Protein AF-A0A836BU79-F1 (afdb_monomer_lite)

Foldseek 3Di:
DPPVVVVVVVVVVVVVVVVVVLLVVLVVVLVVLLVVVVVLVVVLVVLVVVLVVVCVVPVVCSVVSVVVSVVVNVVSVVVNVVSVVVSCVSNPD

Organism: NCBI:txid47281

Sequence (93 aa):
MSLHKQAVLSNSVVQERAMSVLAASKMVGAGCATIALAGVGAGLGVMFGSLINGAARNPNIAKQLVGYALLGFALTESIALFSLLVVFLILFA

Structure (mmCIF, N/CA/C/O backbone):
data_AF-A0A836BU79-F1
#
_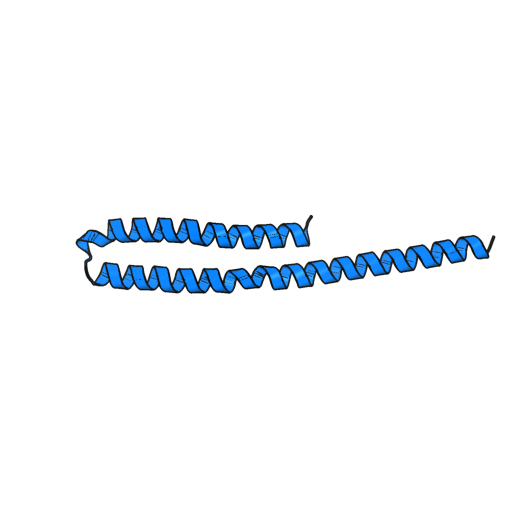entry.id   AF-A0A836BU79-F1
#
loop_
_atom_site.group_PDB
_atom_site.id
_atom_site.type_symbol
_atom_site.label_atom_id
_atom_site.label_alt_id
_atom_site.label_comp_id
_atom_site.label_asym_id
_atom_site.label_entity_id
_atom_site.label_seq_id
_atom_site.pdbx_PDB_ins_code
_atom_site.Cartn_x
_atom_site.Cartn_y
_atom_site.Cartn_z
_atom_site.occupancy
_atom_site.B_iso_or_equiv
_atom_site.auth_seq_id
_atom_site.auth_comp_id
_atom_site.auth_asym_id
_atom_site.auth_atom_id
_atom_site.pdbx_PDB_model_num
ATOM 1 N N . MET A 1 1 ? 30.344 -4.744 -50.915 1.00 57.09 1 MET A N 1
ATOM 2 C CA . MET A 1 1 ? 29.130 -4.897 -50.070 1.00 57.09 1 MET A CA 1
ATOM 3 C C . MET A 1 1 ? 29.424 -4.999 -48.555 1.00 57.09 1 MET A C 1
ATOM 5 O O . MET A 1 1 ? 28.506 -5.248 -47.787 1.00 57.09 1 MET A O 1
ATOM 9 N N . SER A 1 2 ? 30.667 -4.780 -48.092 1.00 65.12 2 SER A N 1
ATOM 10 C CA . SER A 1 2 ? 31.097 -5.099 -46.714 1.00 65.12 2 SER A CA 1
ATOM 11 C C . SER A 1 2 ? 30.849 -3.982 -45.680 1.00 65.12 2 SER A C 1
ATOM 13 O O . SER A 1 2 ? 30.386 -4.280 -44.586 1.00 65.12 2 SER A O 1
ATOM 15 N N . LEU A 1 3 ? 31.037 -2.701 -46.023 1.00 65.94 3 LEU A N 1
ATOM 16 C CA . LEU A 1 3 ? 30.954 -1.620 -45.023 1.00 65.94 3 LEU A CA 1
ATOM 17 C C . LEU A 1 3 ? 29.519 -1.232 -44.629 1.00 65.94 3 LEU A C 1
ATOM 19 O O . LEU A 1 3 ? 29.252 -0.954 -43.464 1.00 65.94 3 LEU A O 1
ATOM 23 N N . HIS A 1 4 ? 28.567 -1.279 -45.567 1.00 70.44 4 HIS A N 1
ATOM 24 C CA . HIS A 1 4 ? 27.169 -0.933 -45.278 1.00 70.44 4 HIS A CA 1
ATOM 25 C C . HIS A 1 4 ? 26.480 -1.984 -44.388 1.00 70.44 4 HIS A C 1
ATOM 27 O O . HIS A 1 4 ? 25.758 -1.630 -43.461 1.00 70.44 4 HIS A O 1
ATOM 33 N N . LYS A 1 5 ? 26.779 -3.281 -44.582 1.00 71.69 5 LYS A N 1
ATOM 34 C CA . LYS A 1 5 ? 26.294 -4.351 -43.690 1.00 71.69 5 LYS A CA 1
ATOM 35 C C . LYS A 1 5 ? 26.877 -4.241 -42.279 1.00 71.69 5 LYS A C 1
ATOM 37 O O . LYS A 1 5 ? 26.170 -4.522 -41.319 1.00 71.69 5 LYS A O 1
ATOM 42 N N . GLN A 1 6 ? 28.131 -3.811 -42.146 1.00 68.00 6 GLN A N 1
ATOM 43 C CA . GLN A 1 6 ? 28.800 -3.698 -40.848 1.00 68.00 6 GLN A CA 1
ATOM 44 C C . GLN A 1 6 ? 28.284 -2.512 -40.019 1.00 68.00 6 GLN A C 1
ATOM 46 O O . GLN A 1 6 ? 28.110 -2.643 -38.810 1.00 68.00 6 GLN A O 1
ATOM 51 N N . ALA A 1 7 ? 27.945 -1.393 -40.669 1.00 69.69 7 ALA A N 1
ATOM 52 C CA . ALA A 1 7 ? 27.275 -0.265 -40.020 1.00 69.69 7 ALA A CA 1
ATOM 53 C C . ALA A 1 7 ? 25.851 -0.622 -39.548 1.00 69.69 7 ALA A C 1
ATOM 55 O O . ALA A 1 7 ? 25.470 -0.280 -38.430 1.00 69.69 7 ALA A O 1
ATOM 56 N N . VAL A 1 8 ? 25.086 -1.364 -40.359 1.00 74.69 8 VAL A N 1
ATOM 57 C CA . VAL A 1 8 ? 23.744 -1.841 -39.979 1.00 74.69 8 VAL A CA 1
ATOM 58 C C . VAL A 1 8 ? 23.815 -2.847 -38.824 1.00 74.69 8 VAL A C 1
ATOM 60 O O . VAL A 1 8 ? 23.042 -2.722 -37.878 1.00 74.69 8 VAL A O 1
ATOM 63 N N . LEU A 1 9 ? 24.779 -3.778 -38.848 1.00 69.88 9 LEU A N 1
ATOM 64 C CA . LEU A 1 9 ? 25.015 -4.736 -37.758 1.00 69.88 9 LEU A CA 1
ATOM 65 C C . LEU A 1 9 ? 25.396 -4.042 -36.443 1.00 69.88 9 LEU A C 1
ATOM 67 O O . LEU A 1 9 ? 24.869 -4.387 -35.387 1.00 69.88 9 LEU A O 1
ATOM 71 N N . SER A 1 10 ? 26.267 -3.032 -36.508 1.00 74.12 10 SER A N 1
ATOM 72 C CA . SER A 1 10 ? 26.619 -2.204 -35.347 1.00 74.12 10 SER A CA 1
ATOM 73 C C . SER A 1 10 ? 25.378 -1.537 -34.743 1.00 74.12 10 SER A C 1
ATOM 75 O O . SER A 1 10 ? 25.128 -1.657 -33.544 1.00 74.12 10 SER A O 1
ATOM 77 N N . ASN A 1 11 ? 24.539 -0.919 -35.582 1.00 76.69 11 ASN A N 1
ATOM 78 C CA . ASN A 1 11 ? 23.333 -0.238 -35.118 1.00 76.69 11 ASN A CA 1
ATOM 79 C C . ASN A 1 11 ? 22.291 -1.213 -34.535 1.00 76.69 11 ASN A C 1
ATOM 81 O O . ASN A 1 11 ? 21.652 -0.901 -33.532 1.00 76.69 11 ASN A O 1
ATOM 85 N N . SER A 1 12 ? 22.156 -2.420 -35.099 1.00 73.56 12 SER A N 1
ATOM 86 C CA . SER A 1 12 ? 21.261 -3.446 -34.545 1.00 73.56 12 SER A CA 1
ATOM 87 C C . SER A 1 12 ? 21.707 -3.952 -33.170 1.00 73.56 12 SER A C 1
ATOM 89 O O . SER A 1 12 ? 20.863 -4.136 -32.298 1.00 73.56 12 SER A O 1
ATOM 91 N N . VAL A 1 13 ? 23.016 -4.103 -32.933 1.00 78.38 13 VAL A N 1
ATOM 92 C CA . VAL A 1 13 ? 23.542 -4.535 -31.622 1.00 78.38 13 VAL A CA 1
ATOM 93 C C . VAL A 1 13 ? 23.367 -3.437 -30.568 1.00 78.38 13 VAL A C 1
ATOM 95 O O . VAL A 1 13 ? 23.060 -3.727 -29.411 1.00 78.38 13 VAL A O 1
ATOM 98 N N . VAL A 1 14 ? 23.529 -2.165 -30.946 1.00 79.25 14 VAL A N 1
ATOM 99 C CA . VAL A 1 14 ? 23.265 -1.031 -30.043 1.00 79.25 14 VAL A CA 1
ATOM 100 C C . VAL A 1 14 ? 21.779 -0.962 -29.672 1.00 79.25 14 VAL A C 1
ATOM 102 O O . VAL A 1 14 ? 21.458 -0.773 -28.499 1.00 79.25 14 VAL A O 1
ATOM 105 N N . GLN A 1 15 ? 20.879 -1.196 -30.631 1.00 77.38 15 GLN A N 1
ATOM 106 C CA . GLN A 1 15 ? 19.435 -1.215 -30.384 1.00 77.38 15 GLN A CA 1
ATOM 107 C C . GLN A 1 15 ? 19.009 -2.378 -29.472 1.00 77.38 15 GLN A C 1
ATOM 109 O O . GLN A 1 15 ? 18.189 -2.195 -28.574 1.00 77.38 15 GLN A O 1
ATOM 114 N N . GLU A 1 16 ? 19.603 -3.561 -29.643 1.00 77.94 16 GLU A N 1
ATOM 115 C CA . GLU A 1 16 ? 19.343 -4.729 -28.792 1.00 77.94 16 GLU A CA 1
ATOM 116 C C . GLU A 1 16 ? 19.784 -4.484 -27.336 1.00 77.94 16 GLU A C 1
ATOM 118 O O . GLU A 1 16 ? 19.043 -4.765 -26.389 1.00 77.94 16 GLU A O 1
ATOM 123 N N . ARG A 1 17 ? 20.951 -3.850 -27.141 1.00 81.38 17 ARG A N 1
ATOM 124 C CA . ARG A 1 17 ? 21.424 -3.435 -25.809 1.00 81.38 17 ARG A CA 1
ATOM 125 C C . ARG A 1 17 ? 20.522 -2.378 -25.176 1.00 81.38 17 ARG A C 1
ATOM 127 O O . ARG A 1 17 ? 20.242 -2.472 -23.983 1.00 81.38 17 ARG A O 1
ATOM 134 N N . ALA A 1 18 ? 20.053 -1.397 -25.945 1.00 81.50 18 ALA A N 1
ATOM 135 C CA . ALA A 1 18 ? 19.143 -0.369 -25.441 1.00 81.50 18 ALA A CA 1
ATOM 136 C C . ALA A 1 18 ? 17.818 -0.978 -24.946 1.00 81.50 18 ALA A C 1
ATOM 138 O O . ALA A 1 18 ? 17.363 -0.647 -23.849 1.00 81.50 18 ALA A O 1
ATOM 139 N N . MET A 1 19 ? 17.252 -1.934 -25.691 1.00 84.69 19 MET A N 1
ATOM 140 C CA . MET A 1 19 ? 16.051 -2.667 -25.275 1.00 84.69 19 MET A CA 1
ATOM 141 C C . MET A 1 19 ? 16.282 -3.508 -24.013 1.00 84.69 19 MET A C 1
ATOM 143 O O . MET A 1 19 ? 15.436 -3.516 -23.120 1.00 84.69 19 MET A O 1
ATOM 147 N N . SER A 1 20 ? 17.444 -4.159 -23.895 1.00 89.69 20 SER A N 1
ATOM 148 C CA . SER A 1 20 ? 17.847 -4.885 -22.681 1.00 89.69 20 SER A CA 1
ATOM 149 C C . SER A 1 20 ? 17.945 -3.965 -21.459 1.00 89.69 20 SER A C 1
ATOM 151 O O . SER A 1 20 ? 17.481 -4.325 -20.377 1.00 89.69 20 SER A O 1
ATOM 153 N N . VAL A 1 21 ? 18.565 -2.792 -21.602 1.00 91.69 21 VAL A N 1
ATOM 154 C CA . VAL A 1 21 ? 18.718 -1.831 -20.496 1.00 91.69 21 VAL A CA 1
ATOM 155 C C . VAL A 1 21 ? 17.363 -1.262 -20.081 1.00 91.69 21 VAL A C 1
ATOM 157 O O . VAL A 1 21 ? 17.105 -1.129 -18.886 1.00 91.69 21 VAL A O 1
ATOM 160 N N . LEU A 1 22 ? 16.476 -0.990 -21.041 1.00 90.94 22 LEU A N 1
ATOM 161 C CA . LEU A 1 22 ? 15.107 -0.557 -20.765 1.00 90.94 22 LEU A CA 1
ATOM 162 C C . LEU A 1 22 ? 14.302 -1.634 -20.023 1.00 90.94 22 LEU A C 1
ATOM 164 O O . LEU A 1 22 ? 13.595 -1.328 -19.068 1.00 90.94 22 LEU A O 1
ATOM 168 N N . ALA A 1 23 ? 14.423 -2.902 -20.422 1.00 91.38 23 ALA A N 1
ATOM 169 C CA . ALA A 1 23 ? 13.766 -4.001 -19.719 1.00 91.38 23 ALA A CA 1
ATOM 170 C C . ALA A 1 23 ? 14.279 -4.131 -18.274 1.00 91.38 23 ALA A C 1
ATOM 172 O O . ALA A 1 23 ? 13.484 -4.247 -17.342 1.00 91.38 23 ALA A O 1
ATOM 173 N N . ALA A 1 24 ? 15.596 -4.039 -18.063 1.00 92.75 24 ALA A N 1
ATOM 174 C CA . ALA A 1 24 ? 16.183 -4.072 -16.725 1.00 92.75 24 ALA A CA 1
ATOM 175 C C . ALA A 1 24 ? 15.725 -2.885 -15.856 1.00 92.75 24 ALA A C 1
ATOM 177 O O . ALA A 1 24 ? 15.370 -3.076 -14.689 1.00 92.75 24 ALA A O 1
ATOM 178 N N . SER A 1 25 ? 15.680 -1.670 -16.415 1.00 92.94 25 SER A N 1
ATOM 179 C CA . SER A 1 25 ? 15.253 -0.476 -15.679 1.00 92.94 25 SER A CA 1
ATOM 180 C C . SER A 1 25 ? 13.763 -0.500 -15.332 1.00 92.94 25 SER A C 1
ATOM 182 O O . SER A 1 25 ? 13.405 -0.075 -14.234 1.00 92.94 25 SER A O 1
ATOM 184 N N . LYS A 1 26 ? 12.906 -1.072 -16.190 1.00 92.94 26 LYS A N 1
ATOM 185 C CA . LYS A 1 26 ? 11.489 -1.326 -15.881 1.00 92.94 26 LYS A CA 1
ATOM 186 C C . LYS A 1 26 ? 11.322 -2.233 -14.662 1.00 92.94 26 LYS A C 1
ATOM 188 O O . LYS A 1 26 ? 10.549 -1.902 -13.768 1.00 92.94 26 LYS A O 1
ATOM 193 N N . MET A 1 27 ? 12.076 -3.332 -14.582 1.00 94.31 27 MET A N 1
ATOM 194 C CA . MET A 1 27 ? 11.996 -4.261 -13.444 1.00 94.31 27 MET A CA 1
ATOM 195 C C . MET A 1 27 ? 12.441 -3.605 -12.130 1.00 94.31 27 MET A C 1
ATOM 197 O O . MET A 1 27 ? 11.779 -3.759 -11.104 1.00 94.31 27 MET A O 1
ATOM 201 N N . VAL A 1 28 ? 13.532 -2.832 -12.162 1.00 95.56 28 VAL A N 1
ATOM 202 C CA . VAL A 1 28 ? 14.017 -2.097 -10.981 1.00 95.56 28 VAL A CA 1
ATOM 203 C C . VAL A 1 28 ? 13.037 -0.991 -10.581 1.00 95.56 28 VAL A C 1
ATOM 205 O O . VAL A 1 28 ? 12.687 -0.880 -9.408 1.00 95.56 28 VAL A O 1
ATOM 208 N N . GLY A 1 29 ? 12.546 -0.208 -11.546 1.00 93.38 29 GLY A N 1
ATOM 209 C CA . GLY A 1 29 ? 11.582 0.867 -11.307 1.00 93.38 29 GLY A CA 1
ATOM 210 C C . GLY A 1 29 ? 10.261 0.356 -10.732 1.00 93.38 29 GLY A C 1
ATOM 211 O O . GLY A 1 29 ? 9.747 0.932 -9.774 1.00 93.38 29 GLY A O 1
ATOM 212 N N . ALA A 1 30 ? 9.755 -0.766 -11.250 1.00 94.31 30 ALA A N 1
ATOM 213 C CA . ALA A 1 30 ? 8.584 -1.449 -10.711 1.00 94.31 30 ALA A CA 1
ATOM 214 C C . ALA A 1 30 ? 8.811 -1.903 -9.261 1.00 94.31 30 ALA A C 1
ATOM 216 O O . ALA A 1 30 ? 7.972 -1.644 -8.400 1.00 94.31 30 ALA A O 1
ATOM 217 N N . GLY A 1 31 ? 9.973 -2.497 -8.963 1.00 93.12 31 GLY A N 1
ATOM 218 C CA . GLY A 1 31 ? 10.353 -2.868 -7.598 1.00 93.12 31 GLY A CA 1
ATOM 219 C C . GLY A 1 31 ? 10.352 -1.668 -6.647 1.00 93.12 31 GLY A C 1
ATOM 220 O O . GLY A 1 31 ? 9.696 -1.705 -5.606 1.00 93.12 31 GLY A O 1
ATOM 221 N N . CYS A 1 32 ? 11.001 -0.566 -7.027 1.00 94.19 32 CYS A N 1
ATOM 222 C CA . CYS A 1 32 ? 11.019 0.657 -6.223 1.00 94.19 32 CYS A CA 1
ATOM 223 C C . CYS A 1 32 ? 9.619 1.257 -6.019 1.00 94.19 32 CYS A C 1
ATOM 225 O O . CYS A 1 32 ? 9.309 1.721 -4.923 1.00 94.19 32 CYS A O 1
ATOM 227 N N . ALA 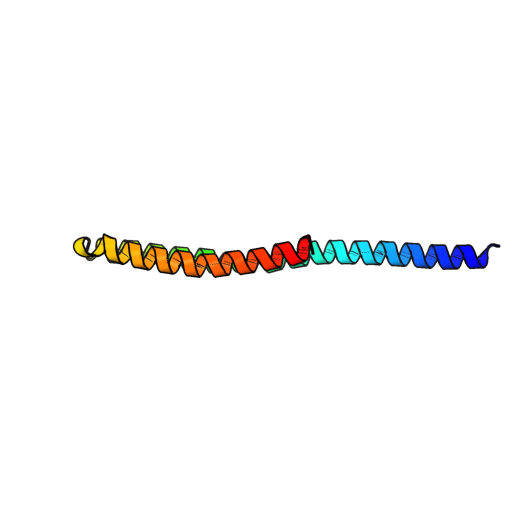A 1 33 ? 8.754 1.217 -7.034 1.00 93.19 33 ALA A N 1
ATOM 228 C CA . ALA A 1 33 ? 7.391 1.734 -6.936 1.00 93.19 33 ALA A CA 1
ATOM 229 C C . ALA A 1 33 ? 6.520 0.943 -5.936 1.00 93.19 33 ALA A C 1
ATOM 231 O O . ALA A 1 33 ? 5.692 1.544 -5.249 1.00 93.19 33 ALA A O 1
ATOM 232 N N . THR A 1 34 ? 6.742 -0.370 -5.777 1.00 94.31 34 THR A N 1
ATOM 233 C CA . THR A 1 34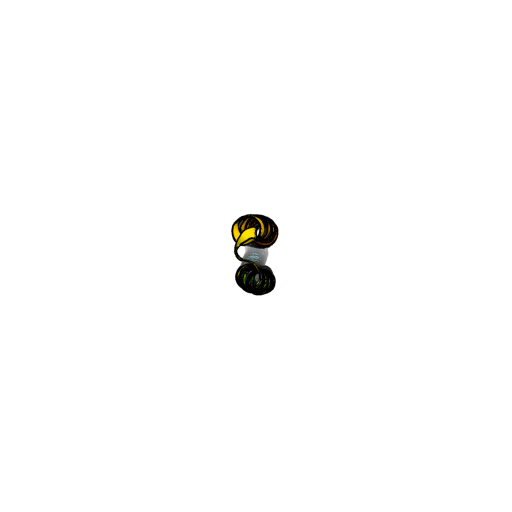 ? 6.000 -1.197 -4.796 1.00 94.31 34 THR A CA 1
ATOM 234 C C . THR A 1 34 ? 6.325 -0.883 -3.332 1.00 94.31 34 THR A C 1
ATOM 236 O O . THR A 1 34 ? 5.544 -1.241 -2.450 1.00 94.31 34 THR A O 1
ATOM 239 N N . ILE A 1 35 ? 7.421 -0.169 -3.040 1.00 95.12 35 ILE A N 1
ATOM 240 C CA . ILE A 1 35 ? 7.800 0.207 -1.663 1.00 95.12 35 ILE A CA 1
ATOM 241 C C . ILE A 1 35 ? 6.713 1.067 -1.000 1.00 95.12 35 ILE A C 1
ATOM 243 O O . ILE A 1 35 ? 6.529 1.001 0.215 1.00 95.12 35 ILE A O 1
ATOM 247 N N . ALA A 1 36 ? 5.935 1.820 -1.784 1.00 92.44 36 ALA A N 1
ATOM 248 C CA . ALA A 1 36 ? 4.828 2.624 -1.271 1.00 92.44 36 ALA A CA 1
ATOM 249 C C . ALA A 1 36 ? 3.778 1.794 -0.498 1.00 92.44 36 ALA A C 1
ATOM 251 O O . ALA A 1 36 ? 3.155 2.313 0.432 1.00 92.44 36 ALA A O 1
ATOM 252 N N . LEU A 1 37 ? 3.635 0.496 -0.799 1.00 94.12 37 LEU A N 1
ATOM 253 C CA . LEU A 1 37 ? 2.727 -0.408 -0.081 1.00 94.12 37 LEU A CA 1
ATOM 254 C C . LEU A 1 37 ? 3.114 -0.605 1.391 1.00 94.12 37 LEU A C 1
ATOM 256 O O . LEU A 1 37 ? 2.243 -0.869 2.218 1.00 94.12 37 LEU A O 1
ATOM 260 N N . ALA A 1 38 ? 4.388 -0.417 1.753 1.00 95.38 38 ALA A N 1
ATOM 261 C CA . ALA A 1 38 ? 4.819 -0.488 3.148 1.00 95.38 38 ALA A CA 1
ATOM 262 C C . ALA A 1 38 ? 4.150 0.601 4.008 1.00 95.38 38 ALA A C 1
ATOM 264 O O . ALA A 1 38 ? 3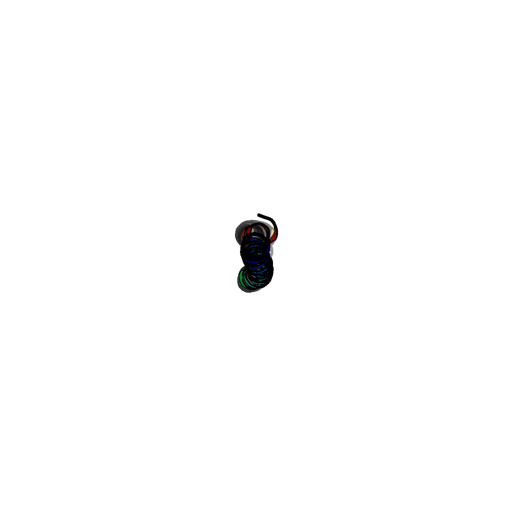.721 0.331 5.130 1.00 95.38 38 ALA A O 1
ATOM 265 N N . GLY A 1 39 ? 4.003 1.817 3.466 1.00 93.06 39 GLY A N 1
ATOM 266 C CA . GLY A 1 39 ? 3.325 2.923 4.149 1.00 93.06 39 GLY A CA 1
ATOM 267 C C . GLY A 1 39 ? 1.827 2.670 4.330 1.00 93.06 39 GLY A C 1
ATOM 268 O O . GLY A 1 39 ? 1.285 2.923 5.405 1.00 93.06 39 GLY A O 1
ATOM 269 N N . VAL A 1 40 ? 1.177 2.099 3.311 1.00 95.06 40 VAL A N 1
ATOM 270 C CA . VAL A 1 40 ? -0.236 1.687 3.371 1.00 95.06 40 VAL A CA 1
ATOM 271 C C . VAL A 1 40 ? -0.435 0.621 4.450 1.00 95.06 40 VAL A C 1
ATOM 273 O O . VAL A 1 40 ? -1.296 0.780 5.314 1.00 95.06 40 VAL A O 1
ATOM 276 N N . GLY A 1 41 ? 0.391 -0.430 4.456 1.00 94.12 41 GLY A N 1
ATOM 277 C CA . GLY A 1 41 ? 0.299 -1.510 5.442 1.00 94.12 41 GLY A CA 1
ATOM 278 C C . GLY A 1 41 ? 0.484 -1.019 6.880 1.00 94.12 41 GLY A C 1
ATOM 279 O O . GLY A 1 41 ? -0.290 -1.385 7.767 1.00 94.12 41 GLY A O 1
ATOM 280 N N . ALA A 1 42 ? 1.454 -0.130 7.111 1.00 96.00 42 ALA A N 1
ATOM 281 C CA . ALA A 1 42 ? 1.649 0.498 8.417 1.00 96.00 42 ALA A CA 1
ATOM 282 C C . ALA A 1 42 ? 0.438 1.356 8.832 1.00 96.00 42 ALA A C 1
ATOM 284 O O . ALA A 1 42 ? -0.036 1.250 9.966 1.00 96.00 42 ALA A O 1
ATOM 285 N N . GLY A 1 43 ? -0.102 2.162 7.910 1.00 94.19 43 GLY A N 1
ATOM 286 C CA . GLY A 1 43 ? -1.286 2.990 8.150 1.00 94.19 43 GLY A CA 1
ATOM 287 C C . GLY A 1 43 ? -2.525 2.167 8.513 1.00 94.19 43 GLY A C 1
ATOM 288 O O . GLY A 1 43 ? -3.210 2.481 9.490 1.00 94.19 43 GLY A O 1
ATOM 289 N N . LEU A 1 44 ? -2.772 1.068 7.795 1.00 95.75 44 LEU A N 1
ATOM 290 C CA . LEU A 1 44 ? -3.864 0.139 8.101 1.00 95.75 44 LEU A CA 1
ATOM 291 C C . LEU A 1 44 ? -3.693 -0.527 9.469 1.00 95.75 44 LEU A C 1
ATOM 293 O O . LEU A 1 44 ? -4.669 -0.647 10.211 1.00 95.75 44 LEU A O 1
ATOM 297 N N . GLY A 1 45 ? -2.465 -0.901 9.840 1.00 95.25 45 GLY A N 1
ATOM 298 C CA . GLY A 1 45 ? -2.168 -1.445 11.166 1.00 95.25 45 GLY A CA 1
ATOM 299 C C . GLY A 1 45 ? -2.538 -0.475 12.292 1.00 95.25 45 GLY A C 1
ATOM 300 O O . GLY A 1 45 ? -3.220 -0.855 13.247 1.00 95.25 45 GLY A O 1
ATOM 301 N N . VAL A 1 46 ? -2.165 0.801 12.154 1.00 96.38 46 VAL A N 1
ATOM 302 C CA . VAL A 1 46 ? -2.512 1.850 13.131 1.00 96.38 46 VAL A CA 1
ATOM 303 C C . VAL A 1 46 ? -4.023 2.108 13.166 1.00 96.38 46 VAL A C 1
ATOM 305 O O . VAL A 1 46 ? -4.602 2.252 14.249 1.00 96.38 46 VAL A O 1
ATOM 308 N N . MET A 1 47 ? -4.680 2.128 12.005 1.00 95.81 47 MET A N 1
ATOM 309 C CA . MET A 1 47 ? -6.124 2.344 11.895 1.00 95.81 47 MET A CA 1
ATOM 310 C C . MET A 1 47 ? -6.916 1.221 12.579 1.00 95.81 47 MET A C 1
ATOM 312 O O . MET A 1 47 ? -7.768 1.499 13.427 1.00 95.81 47 MET A O 1
ATOM 316 N N . PHE A 1 48 ? -6.621 -0.044 12.269 1.00 94.94 48 PHE A N 1
ATOM 317 C CA . PHE A 1 48 ? -7.298 -1.178 12.900 1.00 94.94 48 PHE A CA 1
ATOM 318 C C . PHE A 1 48 ? -6.944 -1.309 14.388 1.00 94.94 48 PHE A C 1
ATOM 320 O O . PHE A 1 48 ? -7.822 -1.624 15.191 1.00 94.94 48 PHE A O 1
ATOM 327 N N . GLY A 1 49 ? -5.715 -0.980 14.798 1.00 95.44 49 GLY A N 1
ATOM 328 C CA . GLY A 1 49 ? -5.361 -0.889 16.219 1.00 95.44 49 GLY A CA 1
ATOM 329 C C . GLY A 1 49 ? -6.199 0.158 16.966 1.00 95.44 49 GLY A C 1
ATOM 330 O O . GLY A 1 49 ? -6.713 -0.104 18.057 1.00 95.44 49 GLY A O 1
ATOM 331 N N . SER A 1 50 ? -6.418 1.319 16.346 1.00 94.62 50 SER A N 1
ATOM 332 C CA . SER A 1 50 ? -7.277 2.379 16.893 1.00 94.62 50 SER A CA 1
ATOM 333 C C . SER A 1 50 ? -8.750 1.964 16.946 1.00 94.62 50 SER A C 1
ATOM 335 O O . SER A 1 50 ? -9.435 2.284 17.919 1.00 94.62 50 SER A O 1
ATOM 337 N N . LEU A 1 51 ? -9.227 1.204 15.953 1.00 95.25 51 LEU A N 1
ATOM 338 C CA . LEU A 1 51 ? -10.572 0.624 15.950 1.00 95.25 51 LEU A CA 1
ATOM 339 C C . LEU A 1 51 ? -10.775 -0.317 17.141 1.00 95.25 51 LEU A C 1
ATOM 341 O O . LEU A 1 51 ? -11.764 -0.176 17.857 1.00 95.25 51 LEU A O 1
ATOM 345 N N . ILE A 1 52 ? -9.846 -1.251 17.367 1.00 95.38 52 ILE A N 1
ATOM 346 C CA . ILE A 1 52 ? -9.933 -2.219 18.470 1.00 95.38 52 ILE A CA 1
ATOM 347 C C . ILE A 1 52 ? -9.943 -1.482 19.812 1.00 95.38 52 ILE A C 1
ATOM 349 O O . ILE A 1 52 ? -10.794 -1.753 20.656 1.00 95.38 52 ILE A O 1
ATOM 353 N N . ASN A 1 53 ? -9.053 -0.502 19.993 1.00 95.94 53 ASN A N 1
ATOM 354 C CA . ASN A 1 53 ? -8.998 0.291 21.221 1.00 95.94 53 ASN A CA 1
ATOM 355 C C . ASN A 1 53 ? -10.284 1.119 21.433 1.00 95.94 53 ASN A C 1
ATOM 357 O O . ASN A 1 53 ? -10.805 1.203 22.545 1.00 95.94 53 ASN A O 1
ATOM 361 N N . GLY A 1 54 ? -10.839 1.701 20.366 1.00 93.75 54 GLY A N 1
ATOM 362 C CA . GLY A 1 54 ? -12.107 2.432 20.415 1.00 93.75 54 GLY A CA 1
ATOM 363 C C . GLY A 1 54 ? -13.304 1.534 20.744 1.00 93.75 54 GLY A C 1
ATOM 364 O O . GLY A 1 54 ? -14.112 1.880 21.607 1.00 93.75 54 GLY A O 1
ATOM 365 N N . ALA A 1 55 ? -13.384 0.359 20.117 1.00 93.94 55 ALA A N 1
ATOM 366 C CA . ALA A 1 55 ? -14.434 -0.626 20.365 1.00 93.94 55 ALA A CA 1
ATOM 367 C C . ALA A 1 55 ? -14.346 -1.225 21.779 1.00 93.94 55 ALA A C 1
ATOM 369 O O . ALA A 1 55 ? -15.378 -1.436 22.412 1.00 93.94 55 ALA A O 1
ATOM 370 N N . ALA A 1 56 ? -13.132 -1.436 22.300 1.00 94.00 56 ALA A N 1
ATOM 371 C CA . ALA A 1 56 ? -12.912 -1.892 23.671 1.00 94.00 56 ALA A CA 1
ATOM 372 C C . ALA A 1 56 ? -13.352 -0.851 24.715 1.00 94.00 56 ALA A C 1
ATOM 374 O O . ALA A 1 56 ? -13.852 -1.219 25.776 1.00 94.00 56 ALA A O 1
ATOM 375 N N . ARG A 1 57 ? -13.199 0.449 24.420 1.00 94.75 57 ARG A N 1
ATOM 376 C CA . ARG A 1 57 ? -13.619 1.540 25.317 1.00 94.75 57 ARG A CA 1
ATOM 377 C C . ARG A 1 57 ? -15.130 1.722 25.379 1.00 94.75 57 ARG A C 1
ATOM 379 O O . ARG A 1 57 ? -15.655 2.021 26.447 1.00 94.75 57 ARG A O 1
ATOM 386 N N . ASN A 1 58 ? -15.821 1.597 24.249 1.00 92.94 58 ASN A N 1
ATOM 387 C CA . ASN A 1 58 ? -17.274 1.704 24.215 1.00 92.94 58 ASN A CA 1
ATOM 388 C C . ASN A 1 58 ? -17.876 0.769 23.151 1.00 92.94 58 ASN A C 1
ATOM 390 O O . ASN A 1 58 ? -18.003 1.158 21.984 1.00 92.94 58 ASN A O 1
ATOM 394 N N . PRO A 1 59 ? -18.299 -0.447 23.539 1.00 91.06 59 PRO A N 1
ATOM 395 C CA . PRO A 1 59 ? -18.817 -1.428 22.592 1.00 91.06 59 PRO A CA 1
ATOM 396 C C . PRO A 1 59 ? -20.176 -1.034 21.993 1.00 91.06 59 PRO A C 1
ATOM 398 O O . PRO A 1 59 ? -20.505 -1.483 20.897 1.00 91.06 59 PRO A O 1
ATOM 401 N N . ASN A 1 60 ? -20.948 -0.147 22.635 1.00 94.56 60 ASN A N 1
ATOM 402 C CA . ASN A 1 60 ? -22.266 0.268 22.134 1.00 94.56 60 ASN A CA 1
ATOM 403 C C . ASN A 1 60 ? -22.189 1.032 20.802 1.00 94.56 60 ASN A C 1
ATOM 405 O O . ASN A 1 60 ? -23.123 0.981 20.006 1.00 94.56 60 ASN A O 1
ATOM 409 N N . ILE A 1 61 ? -21.068 1.711 20.536 1.00 93.44 61 ILE A N 1
ATOM 410 C CA . ILE A 1 61 ? -20.822 2.437 19.279 1.00 93.44 61 ILE A CA 1
ATOM 411 C C . ILE A 1 61 ? -19.939 1.650 18.300 1.00 93.44 61 ILE A C 1
ATOM 413 O O . ILE A 1 61 ? -19.589 2.161 17.234 1.00 93.44 61 ILE A O 1
ATOM 417 N N . ALA A 1 62 ? -19.592 0.397 18.614 1.00 91.06 62 ALA A N 1
ATOM 418 C CA . ALA A 1 62 ? -18.648 -0.392 17.823 1.00 91.06 62 ALA A CA 1
ATOM 419 C C . ALA A 1 62 ? -19.079 -0.540 16.356 1.00 91.06 62 ALA A C 1
ATOM 421 O O . ALA A 1 62 ? -18.247 -0.428 15.462 1.00 91.06 62 ALA A O 1
ATOM 422 N N . LYS A 1 63 ? -20.380 -0.708 16.080 1.00 92.88 63 LYS A N 1
ATOM 423 C CA . LYS A 1 63 ? -20.891 -0.834 14.703 1.00 92.88 63 LYS A CA 1
ATOM 424 C C . LYS A 1 63 ? -20.652 0.432 13.868 1.00 92.88 63 LYS A C 1
ATOM 426 O O . LYS A 1 63 ? -20.326 0.333 12.689 1.00 92.88 63 LYS A O 1
ATOM 431 N N . GLN A 1 64 ? -20.773 1.609 14.481 1.00 93.50 64 GLN A N 1
ATOM 432 C CA . GLN A 1 64 ? -20.478 2.883 13.824 1.00 93.50 64 GLN A CA 1
ATOM 433 C C . GLN A 1 64 ? -18.968 3.061 13.612 1.00 93.50 64 GLN A C 1
ATOM 435 O O . GLN A 1 64 ? -18.546 3.453 12.526 1.00 93.50 64 GLN A O 1
ATOM 440 N N . LEU A 1 65 ? -18.151 2.703 14.610 1.00 93.50 65 LEU A N 1
ATOM 441 C CA . LEU A 1 65 ? -16.687 2.733 14.508 1.00 93.50 65 LEU A CA 1
ATOM 442 C C . LEU A 1 65 ? -16.162 1.800 13.409 1.00 93.50 65 LEU A C 1
ATOM 444 O O . LEU A 1 65 ? -15.285 2.198 12.646 1.00 93.50 65 LEU A O 1
ATOM 448 N N . VAL A 1 66 ? -16.720 0.593 13.285 1.00 94.31 66 VAL A N 1
ATOM 449 C CA . VAL A 1 66 ? -16.397 -0.334 12.188 1.00 94.31 66 VAL A CA 1
ATOM 450 C C . VAL A 1 66 ? -16.767 0.280 10.838 1.00 94.31 66 VAL A C 1
ATOM 452 O O . VAL A 1 66 ? -15.986 0.175 9.898 1.00 94.31 66 VAL A O 1
ATOM 455 N N . GLY A 1 67 ? -17.901 0.982 10.738 1.00 95.81 67 GLY A N 1
ATOM 456 C CA . GLY A 1 67 ? -18.270 1.724 9.528 1.00 95.81 67 GLY A CA 1
ATOM 457 C C . GLY A 1 67 ? -17.228 2.779 9.135 1.00 95.81 67 GLY A C 1
ATOM 458 O O . GLY A 1 67 ? -16.817 2.838 7.978 1.00 95.81 67 GLY A O 1
ATOM 459 N N . TYR A 1 68 ? -16.738 3.563 10.099 1.00 94.31 68 TYR A N 1
ATOM 460 C CA . TYR A 1 68 ? -15.669 4.540 9.858 1.00 94.31 68 TYR A CA 1
ATOM 461 C C . TYR A 1 68 ? -14.331 3.889 9.508 1.00 94.31 68 TYR A C 1
ATOM 463 O O . TYR A 1 68 ? -13.627 4.380 8.628 1.00 94.31 68 TYR A O 1
ATOM 471 N N . ALA A 1 69 ? -13.988 2.773 10.149 1.00 95.06 69 ALA A N 1
ATOM 472 C CA . ALA A 1 69 ? -12.773 2.036 9.830 1.00 95.06 69 ALA A CA 1
ATOM 473 C C . ALA A 1 69 ? -12.825 1.417 8.428 1.00 95.06 69 ALA A C 1
ATOM 475 O O . ALA A 1 69 ? -11.831 1.466 7.719 1.00 95.06 69 ALA A O 1
ATOM 476 N N . LEU A 1 70 ? -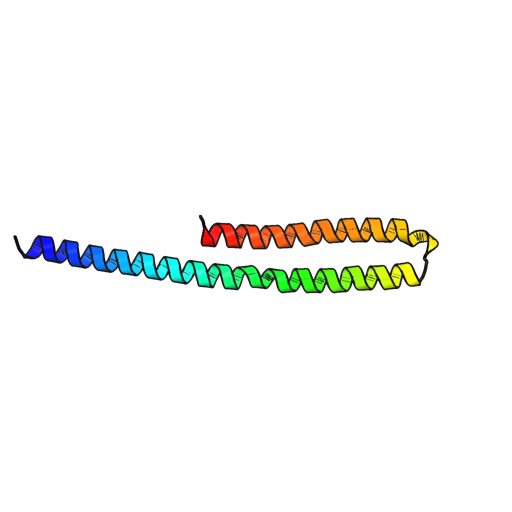13.973 0.895 7.987 1.00 95.69 70 LEU A N 1
ATOM 477 C CA . LEU A 1 70 ? -14.132 0.381 6.623 1.00 95.69 70 LEU A CA 1
ATOM 478 C C . LEU A 1 70 ? -14.070 1.496 5.573 1.00 95.69 70 LEU A C 1
ATOM 480 O O . LEU A 1 70 ? -13.474 1.297 4.516 1.00 95.69 70 LEU A O 1
ATOM 484 N N . LEU A 1 71 ? -14.620 2.677 5.873 1.00 96.06 71 LEU A N 1
ATOM 485 C CA . LEU A 1 71 ? -14.456 3.860 5.026 1.00 96.06 71 LEU A CA 1
ATOM 486 C C . LEU A 1 71 ? -12.975 4.264 4.925 1.00 96.06 71 LEU A C 1
ATOM 488 O O . LEU A 1 71 ? -12.465 4.457 3.824 1.00 96.06 71 LEU A O 1
ATOM 492 N N . GLY A 1 72 ? -12.270 4.345 6.058 1.00 94.75 72 GLY A N 1
ATOM 493 C CA . GLY A 1 72 ? -10.838 4.657 6.097 1.00 94.75 72 GLY A CA 1
ATOM 494 C C . GLY A 1 72 ? -9.971 3.607 5.394 1.00 94.75 72 GLY A C 1
ATOM 495 O O . GLY A 1 72 ? -9.047 3.965 4.662 1.00 94.75 72 GLY A O 1
ATOM 496 N N . PHE A 1 73 ? -10.309 2.326 5.549 1.00 95.44 73 PHE A N 1
ATOM 497 C CA . PHE A 1 73 ? -9.688 1.205 4.848 1.00 95.44 73 PHE A CA 1
ATOM 498 C C . PHE A 1 73 ? -9.856 1.346 3.335 1.00 95.44 73 PHE A C 1
ATOM 500 O O . PHE A 1 73 ? -8.860 1.339 2.623 1.00 95.44 73 PHE A O 1
ATOM 507 N N . ALA A 1 74 ? -11.080 1.566 2.845 1.00 96.38 74 ALA A N 1
ATOM 508 C CA . ALA A 1 74 ? -11.343 1.713 1.414 1.00 96.38 74 ALA A CA 1
ATOM 509 C C . ALA A 1 74 ? -10.571 2.891 0.792 1.00 96.38 74 ALA A C 1
ATOM 511 O O . ALA A 1 74 ? -10.013 2.766 -0.298 1.00 96.38 74 ALA A O 1
ATOM 512 N N . LEU A 1 75 ? -10.491 4.023 1.498 1.00 95.38 75 LEU A N 1
ATOM 513 C CA . LEU A 1 75 ? -9.716 5.182 1.049 1.00 95.38 75 LEU A CA 1
ATOM 514 C C . LEU A 1 75 ? -8.207 4.900 1.041 1.00 95.38 75 LEU A C 1
ATOM 516 O O . LEU A 1 75 ? -7.515 5.290 0.103 1.00 95.38 75 LEU A O 1
ATOM 520 N N . THR A 1 76 ? -7.701 4.195 2.053 1.00 95.19 76 THR A N 1
ATOM 521 C CA . THR A 1 76 ? -6.279 3.829 2.155 1.00 95.19 76 THR A CA 1
ATOM 522 C C . THR A 1 76 ? -5.886 2.809 1.081 1.00 95.19 76 THR A C 1
ATOM 524 O O . THR A 1 76 ? -4.864 2.974 0.415 1.00 95.19 76 THR A O 1
ATOM 527 N N . GLU A 1 77 ? -6.734 1.811 0.834 1.00 95.06 77 GLU A N 1
ATOM 528 C CA . GLU A 1 77 ? -6.559 0.828 -0.240 1.00 95.06 77 GLU A CA 1
ATOM 529 C C . GLU A 1 77 ? -6.622 1.467 -1.628 1.00 95.06 77 GLU A C 1
ATOM 531 O O . GLU A 1 77 ? -5.880 1.067 -2.520 1.00 95.06 77 GLU A O 1
ATOM 536 N N . SER A 1 78 ? -7.422 2.520 -1.829 1.00 95.62 78 SER A N 1
ATOM 537 C CA . SER A 1 78 ? -7.400 3.257 -3.099 1.00 95.62 78 SER A CA 1
ATOM 538 C C . SER A 1 78 ? -6.004 3.805 -3.419 1.00 95.62 78 SER A C 1
ATOM 540 O O . SER A 1 78 ? -5.606 3.802 -4.583 1.00 95.62 78 SER A O 1
ATOM 542 N N . ILE A 1 79 ? -5.246 4.252 -2.414 1.00 94.81 79 ILE A N 1
ATOM 543 C CA . ILE A 1 79 ? -3.865 4.722 -2.599 1.00 94.81 79 ILE A CA 1
ATOM 544 C C . ILE A 1 79 ? -2.919 3.549 -2.890 1.00 94.81 79 ILE A C 1
ATOM 546 O O . ILE A 1 79 ? -2.035 3.664 -3.742 1.00 94.81 79 ILE A O 1
ATOM 550 N N . ALA A 1 80 ? -3.135 2.402 -2.241 1.00 95.12 80 ALA A N 1
ATOM 551 C CA . ALA A 1 80 ? -2.399 1.170 -2.521 1.00 95.12 80 ALA A CA 1
ATOM 552 C C . ALA A 1 80 ? -2.587 0.717 -3.977 1.00 95.12 80 ALA A C 1
ATOM 554 O O . ALA A 1 80 ? -1.615 0.444 -4.685 1.00 95.12 80 ALA A O 1
ATOM 555 N N . LEU A 1 81 ? -3.834 0.722 -4.456 1.00 95.94 81 LEU A N 1
ATOM 556 C CA . LEU A 1 81 ? -4.173 0.392 -5.836 1.00 95.94 81 LEU A CA 1
ATOM 557 C C . LEU A 1 81 ? -3.613 1.414 -6.830 1.00 95.94 81 LEU A C 1
ATOM 559 O O . LEU A 1 81 ? -3.183 1.015 -7.909 1.00 95.94 81 LEU A O 1
ATOM 563 N N . PHE A 1 82 ? -3.537 2.701 -6.479 1.00 95.38 82 PHE A N 1
ATOM 564 C CA . PHE A 1 82 ? -2.842 3.689 -7.313 1.00 95.38 82 PHE A CA 1
ATOM 565 C C . PHE A 1 82 ? -1.347 3.388 -7.452 1.00 95.38 82 PHE A C 1
ATOM 567 O O . PHE A 1 82 ? -0.809 3.476 -8.556 1.00 95.38 82 PHE A O 1
ATOM 574 N N . SER A 1 83 ? -0.674 2.993 -6.368 1.00 95.25 83 SER A N 1
ATOM 575 C CA . SER A 1 83 ? 0.726 2.556 -6.438 1.00 95.25 83 SER A CA 1
ATOM 576 C C . SER A 1 83 ? 0.881 1.325 -7.339 1.00 95.25 83 SER A C 1
ATOM 578 O O . SER A 1 83 ? 1.732 1.326 -8.230 1.00 95.25 83 SER A O 1
ATOM 580 N N . LEU A 1 84 ? 0.018 0.316 -7.184 1.00 95.19 84 LEU A N 1
ATOM 581 C CA . LEU A 1 84 ? 0.030 -0.878 -8.036 1.00 95.19 84 LEU A CA 1
ATOM 582 C C . LEU A 1 84 ? -0.281 -0.569 -9.503 1.00 95.19 84 LEU A C 1
ATOM 584 O O . LEU A 1 84 ? 0.316 -1.168 -10.395 1.00 95.19 84 LEU A O 1
ATOM 588 N N . LEU A 1 85 ? -1.157 0.397 -9.770 1.00 97.12 85 LEU A N 1
ATOM 589 C CA . LEU A 1 85 ? -1.435 0.863 -11.124 1.00 97.12 85 LEU A CA 1
ATOM 590 C C . LEU A 1 85 ? -0.163 1.407 -11.782 1.00 97.12 85 LEU A C 1
ATOM 592 O O . LEU A 1 85 ? 0.143 1.032 -12.910 1.00 97.12 85 LEU A O 1
ATOM 596 N N . VAL A 1 86 ? 0.620 2.224 -11.072 1.00 96.50 86 VAL A N 1
ATOM 597 C CA . VAL A 1 86 ? 1.903 2.731 -11.589 1.00 96.50 86 VAL A CA 1
ATOM 598 C C . VAL A 1 86 ? 2.891 1.588 -11.833 1.00 96.50 86 VAL A C 1
ATOM 600 O O . VAL A 1 86 ? 3.566 1.574 -12.860 1.00 96.50 86 VAL A O 1
ATOM 603 N N . VAL A 1 87 ? 2.944 0.596 -10.942 1.00 96.69 87 VAL A N 1
ATOM 604 C CA . VAL A 1 87 ? 3.786 -0.600 -11.117 1.00 96.69 87 VAL A CA 1
ATOM 605 C C . VAL A 1 87 ? 3.412 -1.353 -12.398 1.00 96.69 87 VAL A C 1
ATOM 607 O O . VAL A 1 87 ? 4.293 -1.690 -13.190 1.00 96.69 87 VAL A O 1
ATOM 610 N N . PHE A 1 88 ? 2.119 -1.576 -12.645 1.00 95.19 88 PHE A N 1
ATOM 611 C CA . PHE A 1 88 ? 1.655 -2.247 -13.861 1.00 95.19 88 PHE A CA 1
ATOM 612 C C . PHE A 1 88 ? 1.912 -1.429 -15.124 1.00 95.19 88 PHE A C 1
ATOM 614 O O . PHE A 1 88 ? 2.285 -2.012 -16.140 1.00 95.19 88 PHE A O 1
ATOM 621 N N . LEU A 1 89 ? 1.788 -0.102 -15.060 1.00 95.69 89 LEU A N 1
ATOM 622 C CA . LEU A 1 89 ? 2.154 0.768 -16.177 1.00 95.69 89 LEU A CA 1
ATOM 623 C C . LEU A 1 89 ? 3.652 0.684 -16.491 1.00 95.69 89 LEU A C 1
ATOM 625 O O . LEU A 1 89 ? 4.015 0.615 -17.654 1.00 95.69 89 LEU A O 1
ATOM 629 N N . ILE A 1 90 ? 4.533 0.623 -15.491 1.00 93.69 90 ILE A N 1
ATOM 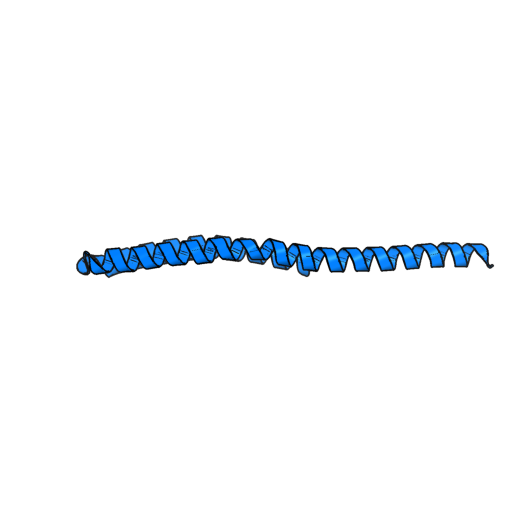630 C CA . ILE A 1 90 ? 5.980 0.496 -15.739 1.00 93.69 90 ILE A CA 1
ATOM 631 C C . ILE A 1 90 ? 6.318 -0.868 -16.367 1.00 93.69 90 ILE A C 1
ATOM 633 O O . ILE A 1 90 ? 7.141 -0.954 -17.285 1.00 93.69 90 ILE A O 1
ATOM 637 N N . LEU A 1 91 ? 5.690 -1.942 -15.879 1.00 92.62 91 LEU A N 1
ATOM 638 C CA . LEU A 1 91 ? 5.975 -3.303 -16.337 1.00 92.62 91 LEU A CA 1
ATOM 639 C C . LEU A 1 91 ? 5.390 -3.611 -17.718 1.00 92.62 91 LEU A C 1
ATOM 641 O O . LEU A 1 91 ? 6.073 -4.231 -18.534 1.00 92.62 91 LEU A O 1
ATOM 645 N N . PHE A 1 92 ? 4.154 -3.190 -17.984 1.00 92.94 92 PHE A N 1
ATOM 646 C CA . PHE A 1 92 ? 3.370 -3.681 -19.123 1.00 92.94 92 PHE A CA 1
ATOM 647 C C . PHE A 1 92 ? 2.934 -2.604 -20.121 1.00 92.94 92 PHE A C 1
ATOM 649 O O . PHE A 1 92 ? 2.463 -2.969 -21.198 1.00 92.94 92 PHE A O 1
ATOM 656 N N . ALA A 1 93 ? 3.102 -1.317 -19.800 1.00 85.88 93 ALA A N 1
ATOM 657 C CA . ALA A 1 93 ? 2.903 -0.205 -20.735 1.00 85.88 93 ALA A CA 1
ATOM 658 C C . ALA A 1 93 ? 4.246 0.428 -21.139 1.00 85.88 93 ALA A C 1
ATOM 660 O O . ALA A 1 93 ? 4.312 0.995 -22.247 1.00 85.88 93 ALA A O 1
#

pLDDT: mean 90.03, std 9.01, range [57.09, 97.12]

Secondary structure (DSSP, 8-state):
-HHHHHHHHHHHHHHHHHHHHHHHHHHHHHHHHHTHHHHHHHHHHHHHHHHHHHHHH-GGGHHHHHHHHHHHHHHHHHHHHHHHHHHHHHHH-

InterPro domains:
  IPR000454 ATP synthase, F0 complex, subunit C [MF_01396] (23-91)
  IPR000454 ATP synthase, F0 complex, subunit C [PR00124] (28-47)
  IPR000454 ATP synthase, F0 complex, subunit C [PR00124] (49-64)
  IPR000454 ATP synthase, F0 complex, subunit C [PR00124] (66-91)
  IPR000454 ATP synthase, F0 complex, subunit C [PTHR10031] (15-93)
  IPR002379 V-ATPase proteolipid subunit C-like domain [PF00137] (28-90)
  IPR020537 ATP synthase, F0 complex, subunit C, DCCD-binding site [PS00605] (56-77)
  IPR035921 F/V-ATP synthase subunit C superfamily [SSF81333] (20-93)
  IPR038662 F1F0 ATP synthase subunit C superfamily [G3DSA:1.20.20.10] (20-93)

Radius of gyration: 24.7 Å; chains: 1; bounding box: 53×10×75 Å